Protein AF-A0A3M2VTV6-F1 (afdb_monomer_lite)

Sequence (78 aa):
ALALIEKHEADGGLSEPDAAEFIQQALETFRWHHTATVSLDEYRQLNAQHRLIADVVAFRGPHINHLTPRTLDIDAVQ

InterPro domains:
  IPR009770 2-oxoadipate dioxygenase/decarboxylase [PF07063] (2-78)

Structure (mmCIF, N/CA/C/O backbone):
data_AF-A0A3M2VTV6-F1
#
_entry.id   AF-A0A3M2VTV6-F1
#
lo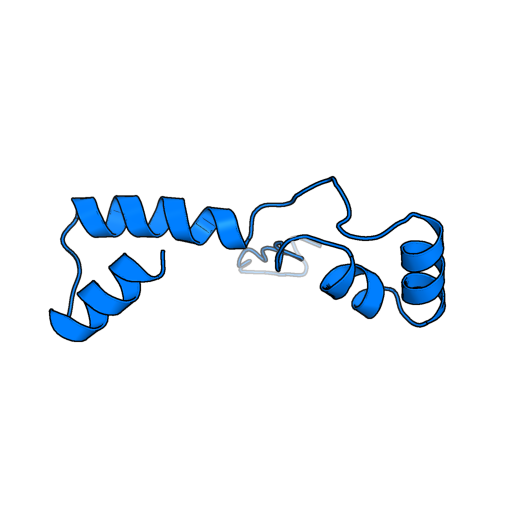op_
_atom_site.group_PDB
_atom_site.id
_atom_site.type_symbol
_atom_site.label_atom_id
_atom_site.label_alt_id
_atom_site.label_comp_id
_atom_site.label_asym_id
_atom_site.label_entity_id
_atom_site.label_seq_id
_atom_site.pdbx_PDB_ins_code
_atom_site.Cartn_x
_atom_site.Cartn_y
_atom_site.Cartn_z
_atom_site.occupancy
_atom_site.B_iso_or_equiv
_atom_site.auth_seq_id
_atom_site.auth_comp_id
_atom_site.auth_asym_id
_atom_site.auth_atom_id
_atom_site.pdbx_PDB_model_num
ATOM 1 N N . ALA A 1 1 ? -1.214 -3.999 11.527 1.00 91.69 1 ALA A N 1
ATOM 2 C CA . ALA A 1 1 ? -2.330 -3.644 10.617 1.00 91.69 1 ALA A CA 1
ATOM 3 C C . ALA A 1 1 ? -3.468 -4.667 10.673 1.00 91.69 1 ALA A C 1
ATOM 5 O O . ALA A 1 1 ? -4.561 -4.270 11.039 1.00 91.69 1 ALA A O 1
ATOM 6 N N . LEU A 1 2 ? -3.232 -5.959 10.382 1.00 97.31 2 LEU A N 1
ATOM 7 C CA . LEU A 1 2 ? -4.294 -6.985 10.296 1.00 97.31 2 LEU A CA 1
ATOM 8 C C . LEU A 1 2 ? -5.218 -7.056 11.527 1.00 97.31 2 LEU A C 1
ATOM 10 O O . LEU A 1 2 ? -6.426 -6.965 11.370 1.00 97.31 2 LEU A O 1
ATOM 14 N N . ALA A 1 3 ? -4.669 -7.082 12.744 1.00 98.06 3 ALA A N 1
ATOM 15 C CA . ALA A 1 3 ? -5.482 -7.103 13.968 1.00 98.06 3 ALA A CA 1
ATOM 16 C C . ALA A 1 3 ? -6.409 -5.874 14.125 1.00 98.06 3 ALA A C 1
ATOM 18 O O . ALA A 1 3 ? -7.495 -5.979 14.684 1.00 98.06 3 ALA A O 1
ATOM 19 N N . LEU A 1 4 ? -5.999 -4.704 13.618 1.00 98.31 4 LEU A N 1
ATOM 20 C CA . LEU A 1 4 ? -6.817 -3.485 13.642 1.00 98.31 4 LEU A CA 1
ATOM 21 C C . LEU A 1 4 ? -7.888 -3.497 12.540 1.00 98.31 4 LEU A C 1
ATOM 23 O O . LEU A 1 4 ? -8.938 -2.892 12.720 1.00 98.31 4 LEU A O 1
ATOM 27 N N . ILE A 1 5 ? -7.651 -4.209 11.433 1.00 98.44 5 ILE A N 1
ATOM 28 C CA . ILE A 1 5 ? -8.673 -4.472 10.407 1.00 98.44 5 ILE A CA 1
ATOM 29 C C . ILE A 1 5 ? -9.756 -5.380 10.998 1.00 98.44 5 ILE A C 1
ATOM 31 O O . ILE A 1 5 ? -10.926 -5.018 10.966 1.00 98.44 5 ILE A O 1
ATOM 35 N N . GLU A 1 6 ? -9.365 -6.490 11.627 1.00 98.44 6 GLU A N 1
ATOM 36 C CA .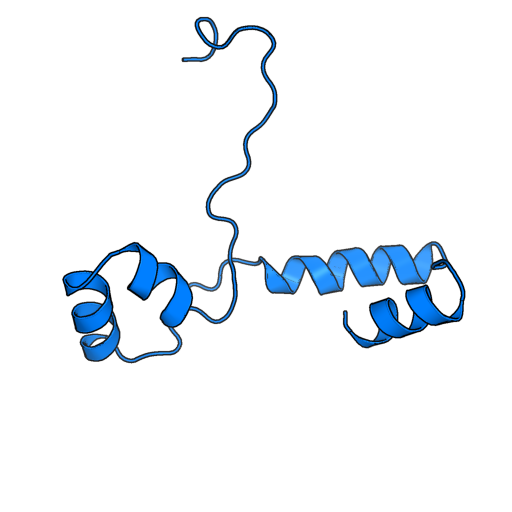 GLU A 1 6 ? -10.299 -7.416 12.285 1.00 98.44 6 GLU A CA 1
ATOM 37 C C . GLU A 1 6 ? -11.120 -6.717 13.381 1.00 98.44 6 GLU A C 1
ATOM 39 O O . GLU A 1 6 ? -12.337 -6.881 13.455 1.00 98.44 6 GLU A O 1
ATOM 44 N N . LYS A 1 7 ? -10.472 -5.875 14.200 1.00 98.19 7 LYS A N 1
ATOM 45 C CA . LYS A 1 7 ? -11.154 -5.049 15.206 1.00 98.19 7 LYS A CA 1
ATOM 46 C C . LYS A 1 7 ? -12.169 -4.097 14.571 1.00 98.19 7 LYS A C 1
ATOM 48 O O . LYS A 1 7 ? -13.298 -4.017 15.039 1.00 98.19 7 LYS A O 1
ATOM 53 N N . HIS A 1 8 ? -11.785 -3.397 13.500 1.00 98.31 8 HIS A N 1
ATOM 54 C CA . HIS A 1 8 ? -12.685 -2.489 12.790 1.00 98.31 8 HIS A CA 1
ATOM 55 C C . HIS A 1 8 ? -13.926 -3.210 12.251 1.00 98.31 8 HIS A C 1
ATOM 57 O O . HIS A 1 8 ? -15.036 -2.698 12.391 1.00 98.31 8 HIS A O 1
ATOM 63 N N . GLU A 1 9 ? -13.744 -4.389 11.655 1.00 98.44 9 GLU A N 1
ATOM 64 C CA . GLU A 1 9 ? -14.833 -5.205 11.113 1.00 98.44 9 GLU A CA 1
ATOM 65 C C . GLU A 1 9 ? -15.781 -5.706 12.211 1.00 98.44 9 GLU A C 1
ATOM 67 O O . GLU A 1 9 ? -16.996 -5.710 12.012 1.00 98.44 9 GLU A O 1
ATOM 72 N N . ALA A 1 10 ? -15.244 -6.087 13.374 1.00 98.25 10 ALA A N 1
ATOM 73 C CA . ALA A 1 10 ? -16.033 -6.549 14.513 1.00 98.25 10 ALA A CA 1
ATOM 74 C C . ALA A 1 10 ? -16.800 -5.413 15.214 1.00 98.25 10 ALA A C 1
ATOM 76 O O . ALA A 1 10 ? -17.976 -5.575 15.546 1.00 98.25 10 ALA A O 1
ATOM 77 N N . ASP A 1 11 ? -16.151 -4.263 15.414 1.00 97.94 11 ASP A N 1
ATOM 78 C CA . ASP A 1 11 ? -16.670 -3.160 16.233 1.00 97.94 11 ASP A CA 1
ATOM 79 C C . ASP A 1 11 ? -17.389 -2.077 15.398 1.00 97.94 11 ASP A C 1
ATOM 81 O O . ASP A 1 11 ? -18.000 -1.158 15.949 1.00 97.94 11 ASP A O 1
ATOM 85 N N . GLY A 1 12 ? -17.318 -2.152 14.063 1.00 98.31 12 GLY A N 1
ATOM 86 C CA . GLY A 1 12 ? -17.887 -1.171 13.128 1.00 98.31 12 GLY A CA 1
ATOM 87 C C . GLY A 1 12 ? -17.125 0.160 13.066 1.00 98.31 12 GLY A C 1
ATOM 88 O O . GLY A 1 12 ? -17.610 1.132 12.486 1.00 98.31 12 GLY A O 1
ATOM 89 N N . GLY A 1 13 ? -15.938 0.234 13.671 1.00 97.88 13 GLY A N 1
ATOM 90 C CA . GLY A 1 13 ? -15.174 1.466 13.835 1.00 97.88 13 GLY A CA 1
ATOM 91 C C . GLY A 1 13 ? -13.858 1.236 14.572 1.00 97.88 13 GLY A C 1
ATOM 92 O O . GLY A 1 13 ? -13.615 0.159 15.102 1.00 97.88 13 GLY A O 1
ATOM 93 N N . LEU A 1 14 ? -13.002 2.253 14.592 1.00 98.56 14 LEU A N 1
ATOM 94 C CA . LEU A 1 14 ? -11.811 2.296 15.437 1.00 98.56 14 LEU A CA 1
ATOM 95 C C . LEU A 1 14 ? -11.881 3.535 16.325 1.00 98.56 14 LEU A C 1
ATOM 97 O O . LEU A 1 14 ? -12.403 4.574 15.915 1.00 98.56 14 LEU A O 1
ATOM 101 N N . SER A 1 15 ? -11.341 3.426 17.538 1.00 98.38 15 SER A N 1
ATOM 102 C CA . SER A 1 15 ? -11.098 4.598 18.377 1.00 98.38 15 SER A CA 1
ATOM 103 C C . SER A 1 15 ? -10.005 5.480 17.759 1.00 98.38 15 SER A C 1
ATOM 105 O O . SER A 1 15 ? -9.240 5.026 16.911 1.00 98.38 15 SER A O 1
ATOM 107 N N . GLU A 1 16 ? -9.894 6.739 18.184 1.00 98.50 16 GLU A N 1
ATOM 108 C CA . GLU A 1 16 ? -8.840 7.637 17.689 1.00 98.50 16 GLU A CA 1
ATOM 109 C C . GLU A 1 16 ? -7.412 7.084 17.918 1.00 98.50 16 GLU A C 1
ATOM 111 O O . GLU A 1 16 ? -6.628 7.092 16.966 1.00 98.50 16 GLU A O 1
ATOM 116 N N . PRO A 1 17 ? -7.064 6.516 19.094 1.00 98.44 17 PRO A N 1
ATOM 117 C CA . PRO A 1 17 ? -5.773 5.851 19.283 1.00 98.44 17 PRO A CA 1
ATOM 118 C C . PRO A 1 17 ? -5.547 4.662 18.341 1.00 98.44 17 PRO A C 1
ATOM 120 O O . PRO A 1 17 ? -4.483 4.559 17.731 1.00 98.44 17 PRO A O 1
ATOM 123 N N . ASP A 1 18 ? -6.551 3.793 18.178 1.00 98.38 18 ASP A N 1
ATOM 124 C CA . ASP A 1 18 ? -6.451 2.633 17.281 1.00 98.38 18 ASP A CA 1
ATOM 125 C C . ASP A 1 18 ? -6.309 3.066 15.816 1.00 98.38 18 ASP A C 1
ATOM 127 O O . ASP A 1 18 ? -5.573 2.453 15.047 1.00 98.38 18 ASP A O 1
ATOM 131 N N . ALA A 1 19 ? -7.006 4.132 15.417 1.00 98.50 19 ALA A N 1
ATOM 132 C CA . ALA A 1 19 ? -6.923 4.695 14.077 1.00 98.50 19 ALA A CA 1
ATOM 133 C C . ALA A 1 19 ? -5.537 5.302 13.814 1.00 98.50 19 ALA A C 1
ATOM 135 O O . ALA A 1 19 ? -4.964 5.087 12.744 1.00 98.50 19 ALA A O 1
ATOM 136 N N . ALA A 1 20 ? -4.965 6.014 14.790 1.00 98.44 20 ALA A N 1
ATOM 137 C CA . ALA A 1 20 ? -3.606 6.537 14.694 1.00 98.44 20 ALA A CA 1
ATOM 138 C C . ALA A 1 20 ? -2.575 5.404 14.549 1.00 98.44 20 ALA A C 1
ATOM 140 O O . ALA A 1 20 ? -1.688 5.481 13.693 1.00 98.44 20 ALA A O 1
ATOM 141 N N . GLU A 1 21 ? -2.719 4.326 15.325 1.00 98.38 21 GLU A N 1
ATOM 142 C CA . GLU A 1 21 ? -1.886 3.130 15.184 1.00 98.38 21 GLU A CA 1
ATOM 143 C C . GLU A 1 21 ? -2.085 2.471 13.815 1.00 98.38 21 GLU A C 1
ATOM 145 O O . GLU A 1 21 ? -1.110 2.137 13.137 1.00 98.38 21 GLU A O 1
ATOM 150 N N . PHE A 1 22 ? -3.332 2.337 13.363 1.00 98.56 22 PHE A N 1
ATOM 151 C CA . PHE A 1 22 ? -3.650 1.746 12.070 1.00 98.56 22 PHE A CA 1
ATOM 152 C C . PHE A 1 22 ? -2.978 2.502 10.924 1.00 98.56 22 PHE A C 1
ATOM 154 O O . PHE A 1 22 ? -2.371 1.863 10.068 1.00 98.56 22 PHE A O 1
ATOM 161 N N . ILE A 1 23 ? -3.005 3.839 10.940 1.00 98.12 23 ILE A N 1
ATOM 162 C CA . ILE A 1 23 ? -2.321 4.672 9.941 1.00 98.12 23 ILE A CA 1
ATOM 163 C C . ILE A 1 23 ? -0.822 4.355 9.908 1.00 98.12 23 ILE A C 1
ATOM 165 O O . ILE A 1 23 ? -0.283 4.093 8.834 1.00 98.12 23 ILE A O 1
ATOM 169 N N . GLN A 1 24 ? -0.147 4.325 11.063 1.00 97.94 24 GLN A N 1
ATOM 170 C CA . GLN A 1 24 ? 1.287 4.007 11.117 1.00 97.94 24 GLN A CA 1
ATOM 171 C C . GLN A 1 24 ? 1.575 2.597 10.587 1.00 97.94 24 GLN A C 1
ATOM 173 O O . GLN A 1 24 ? 2.465 2.408 9.763 1.00 97.94 24 GLN A O 1
ATOM 178 N N . GLN A 1 25 ? 0.785 1.610 11.007 1.00 97.69 25 GLN A N 1
ATOM 179 C CA . GLN A 1 25 ? 0.958 0.215 10.606 1.00 97.69 25 GLN A CA 1
ATOM 180 C C . GLN A 1 25 ? 0.655 -0.022 9.118 1.00 97.69 25 GLN A C 1
ATOM 182 O O . GLN A 1 25 ? 1.308 -0.844 8.478 1.00 97.69 25 GLN A O 1
ATOM 187 N N . ALA A 1 26 ? -0.337 0.671 8.558 1.00 97.19 26 ALA A N 1
ATOM 188 C CA . ALA A 1 26 ? -0.687 0.573 7.146 1.00 97.19 26 ALA A CA 1
ATOM 189 C C . ALA A 1 26 ? 0.391 1.211 6.260 1.00 97.19 26 ALA A C 1
ATOM 191 O O . ALA A 1 26 ? 0.760 0.626 5.241 1.00 97.19 26 ALA A O 1
ATOM 192 N N . LEU A 1 27 ? 0.948 2.359 6.672 1.00 97.00 27 LEU A N 1
ATOM 193 C CA . LEU A 1 27 ? 2.019 3.048 5.944 1.00 97.00 27 LEU A CA 1
ATOM 194 C C . LEU A 1 27 ? 3.259 2.169 5.734 1.00 97.00 27 LEU A C 1
ATOM 196 O O . LEU A 1 27 ? 3.873 2.249 4.672 1.00 97.00 27 LEU A O 1
ATOM 200 N N . GLU A 1 28 ? 3.595 1.292 6.685 1.00 96.06 28 GLU A N 1
ATOM 201 C CA . GLU A 1 28 ? 4.721 0.358 6.534 1.00 96.06 28 GLU A CA 1
ATOM 202 C C . GLU A 1 28 ? 4.562 -0.596 5.341 1.00 96.06 28 GLU A C 1
ATOM 204 O O . GLU A 1 28 ? 5.556 -0.978 4.732 1.00 96.06 28 GLU A O 1
ATOM 209 N N . THR A 1 29 ? 3.331 -0.927 4.937 1.00 96.19 29 THR A N 1
ATOM 210 C CA . THR A 1 29 ? 3.078 -1.802 3.774 1.00 96.19 29 THR A CA 1
ATOM 211 C C . THR A 1 29 ? 3.512 -1.150 2.457 1.00 96.19 29 THR A C 1
ATOM 213 O O . THR A 1 29 ? 3.960 -1.837 1.542 1.00 96.19 29 THR A O 1
ATOM 216 N N . PHE A 1 30 ? 3.401 0.178 2.368 1.00 96.56 30 PHE A N 1
ATOM 217 C CA . PHE A 1 30 ? 3.688 0.956 1.158 1.00 96.56 30 PHE A CA 1
ATOM 218 C C . PHE A 1 30 ? 5.055 1.651 1.204 1.00 96.56 30 PHE A C 1
ATOM 220 O O . PHE A 1 30 ? 5.424 2.385 0.279 1.00 96.56 30 PHE A O 1
ATOM 227 N N . ARG A 1 31 ? 5.816 1.453 2.287 1.00 95.44 31 ARG A N 1
ATOM 228 C CA . ARG A 1 31 ? 7.137 2.050 2.468 1.00 95.44 31 ARG A CA 1
ATOM 229 C C . ARG A 1 31 ? 8.109 1.495 1.428 1.00 95.44 31 ARG A C 1
ATOM 231 O O . ARG A 1 31 ? 8.177 0.296 1.172 1.00 95.44 31 ARG A O 1
ATOM 238 N N . TRP A 1 32 ? 8.919 2.380 0.850 1.00 93.12 32 TRP A N 1
ATOM 239 C CA . TRP A 1 32 ? 10.015 1.963 -0.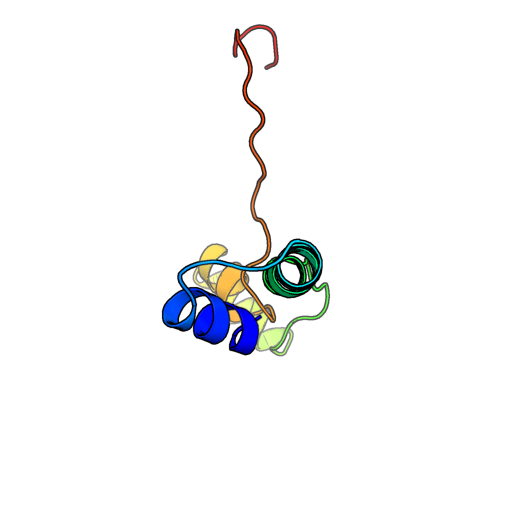019 1.00 93.12 32 TRP A CA 1
ATOM 240 C C . TRP A 1 32 ? 11.106 1.242 0.784 1.00 93.12 32 TRP A C 1
ATOM 242 O O . TRP A 1 32 ? 11.674 1.798 1.729 1.00 93.12 32 TRP A O 1
ATOM 252 N N . HIS A 1 33 ? 11.443 0.023 0.363 1.00 91.12 33 HIS A N 1
ATOM 253 C CA . HIS A 1 33 ? 12.556 -0.755 0.897 1.00 91.12 33 HIS A CA 1
ATOM 254 C C . HIS A 1 33 ? 13.631 -0.905 -0.180 1.00 91.12 33 HIS A C 1
ATOM 256 O O . HIS A 1 33 ? 13.414 -1.551 -1.196 1.00 91.12 33 HIS A O 1
ATOM 262 N N . HIS A 1 34 ? 14.818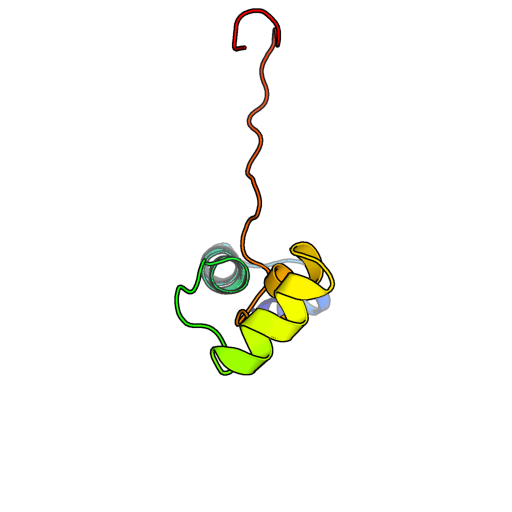 -0.346 0.059 1.00 87.56 34 HIS A N 1
ATOM 263 C CA . HIS A 1 34 ? 15.918 -0.341 -0.915 1.00 87.56 34 HIS A CA 1
ATOM 264 C C . HIS A 1 34 ? 16.613 -1.705 -1.089 1.00 87.56 34 HIS A C 1
ATOM 266 O O . HIS A 1 34 ? 17.470 -1.855 -1.956 1.00 87.56 34 HIS A O 1
ATOM 272 N N . THR A 1 35 ? 16.286 -2.693 -0.254 1.00 92.06 35 THR A N 1
ATOM 273 C CA . THR A 1 35 ? 16.857 -4.041 -0.315 1.00 92.06 35 THR A CA 1
ATOM 274 C C . THR A 1 35 ? 15.909 -4.973 -1.057 1.00 92.06 35 THR A C 1
ATOM 276 O O . THR A 1 35 ? 14.782 -5.190 -0.604 1.00 92.06 35 THR A O 1
ATOM 279 N N . ALA A 1 36 ? 16.385 -5.554 -2.158 1.00 93.12 36 ALA A N 1
ATOM 280 C CA . ALA A 1 36 ? 15.648 -6.576 -2.885 1.00 93.12 36 ALA A CA 1
ATOM 281 C C . ALA A 1 36 ? 15.506 -7.868 -2.057 1.00 93.12 36 ALA A C 1
ATOM 283 O O . ALA A 1 36 ? 16.353 -8.190 -1.221 1.00 93.12 36 ALA A O 1
ATOM 284 N N . THR A 1 37 ? 14.430 -8.613 -2.291 1.00 96.19 37 THR A N 1
ATOM 285 C CA . THR A 1 37 ? 14.149 -9.931 -1.694 1.00 96.19 37 THR A CA 1
ATOM 286 C C . THR A 1 37 ? 14.761 -11.086 -2.487 1.00 96.19 37 THR A C 1
ATOM 288 O O . THR A 1 37 ? 14.749 -12.220 -2.017 1.00 96.19 37 THR A O 1
ATOM 291 N N . VAL A 1 38 ? 15.302 -10.789 -3.668 1.00 96.12 38 VAL A N 1
ATOM 292 C CA . VAL A 1 38 ? 15.909 -11.734 -4.609 1.00 96.12 38 VAL A CA 1
ATOM 293 C C . VAL A 1 38 ? 17.377 -11.383 -4.845 1.00 96.12 38 VAL A C 1
ATOM 295 O O . VAL A 1 38 ? 17.819 -10.261 -4.578 1.00 96.12 38 VAL A O 1
ATOM 298 N N . SER A 1 39 ? 18.147 -12.334 -5.365 1.00 97.38 39 SER A N 1
ATOM 299 C CA . SER A 1 39 ? 19.522 -12.091 -5.798 1.00 97.38 39 SER A CA 1
ATOM 300 C C . SER A 1 39 ? 19.586 -11.131 -6.995 1.00 97.38 39 SER A C 1
ATOM 302 O O . SER A 1 39 ? 18.607 -10.902 -7.709 1.00 97.38 39 SER A O 1
ATOM 304 N N . LEU A 1 40 ? 20.776 -10.583 -7.258 1.00 96.88 40 LEU A N 1
ATOM 305 C CA . LEU A 1 40 ? 21.000 -9.699 -8.405 1.00 96.88 40 LEU A CA 1
ATOM 306 C C . LEU A 1 40 ? 20.726 -10.397 -9.748 1.00 96.88 40 LEU A C 1
ATOM 308 O O . LEU A 1 40 ? 20.219 -9.764 -10.674 1.00 96.88 40 LEU A O 1
ATOM 312 N N . ASP A 1 41 ? 21.056 -11.682 -9.865 1.00 97.94 41 ASP A N 1
ATOM 313 C CA . ASP A 1 41 ? 20.860 -12.424 -11.111 1.00 97.94 41 ASP A CA 1
ATOM 314 C C . ASP A 1 41 ? 19.378 -12.730 -11.360 1.00 97.94 41 ASP A C 1
ATOM 316 O O . ASP A 1 41 ? 18.905 -12.552 -12.483 1.00 97.94 41 ASP A O 1
ATOM 320 N N . GLU A 1 42 ? 18.613 -13.070 -10.320 1.00 97.81 42 GLU A N 1
ATOM 321 C CA . GLU A 1 42 ? 17.151 -13.200 -10.407 1.00 97.81 42 GLU A CA 1
ATOM 322 C C . GLU A 1 42 ? 16.491 -11.863 -10.760 1.00 97.81 42 GLU A C 1
ATOM 324 O O . GLU A 1 42 ? 15.661 -11.802 -11.667 1.00 97.81 42 GLU A O 1
ATOM 329 N N . TYR A 1 43 ? 16.908 -10.765 -10.117 1.00 97.56 43 TYR A N 1
ATOM 330 C CA . TYR A 1 43 ? 16.422 -9.426 -10.457 1.00 97.56 43 TYR A CA 1
ATOM 331 C C . TYR A 1 43 ? 16.642 -9.101 -11.941 1.00 97.56 43 TYR A C 1
ATOM 333 O O . TYR A 1 43 ? 15.736 -8.611 -12.617 1.00 97.56 43 TYR A O 1
ATOM 341 N N . ARG A 1 44 ? 17.833 -9.402 -12.477 1.00 97.69 44 ARG A N 1
ATOM 342 C CA . ARG A 1 44 ? 18.157 -9.180 -13.895 1.00 97.69 44 ARG A CA 1
ATOM 343 C C . ARG A 1 44 ? 17.261 -9.990 -14.825 1.00 97.69 44 ARG A C 1
ATOM 345 O O . ARG A 1 44 ? 16.830 -9.446 -15.838 1.00 97.69 44 ARG A O 1
ATOM 352 N N . GLN A 1 45 ? 16.961 -11.245 -14.489 1.00 97.94 45 GLN A N 1
ATOM 353 C CA . GLN A 1 45 ? 16.057 -12.090 -15.275 1.00 97.94 45 GLN A CA 1
ATOM 354 C C . GLN A 1 45 ? 14.632 -11.522 -15.293 1.00 97.94 45 GLN A C 1
ATOM 356 O O . GLN A 1 45 ? 14.061 -11.338 -16.369 1.00 97.94 45 GLN A O 1
ATOM 361 N N . LEU A 1 46 ? 14.091 -11.163 -14.123 1.00 97.69 46 LEU A N 1
ATOM 362 C CA . LEU A 1 46 ? 12.763 -10.549 -14.001 1.00 97.69 46 LEU A CA 1
ATOM 363 C C . LEU A 1 46 ? 12.686 -9.232 -14.786 1.00 97.69 46 LEU A C 1
ATOM 365 O O . LEU A 1 46 ? 11.730 -8.991 -15.523 1.00 97.69 46 LEU A O 1
ATOM 369 N N . ASN A 1 47 ? 13.720 -8.394 -14.677 1.00 96.88 47 ASN A N 1
ATOM 370 C CA . ASN A 1 47 ? 13.773 -7.097 -15.344 1.00 96.88 47 ASN A CA 1
ATOM 371 C C . ASN A 1 47 ? 13.924 -7.223 -16.868 1.00 96.88 47 ASN A C 1
ATOM 373 O O . ASN A 1 47 ? 13.359 -6.413 -17.602 1.00 96.88 47 ASN A O 1
ATOM 377 N N . ALA A 1 48 ? 14.657 -8.235 -17.346 1.00 97.38 48 ALA A N 1
ATOM 378 C CA . ALA A 1 48 ? 14.779 -8.541 -18.771 1.00 97.38 48 ALA A CA 1
ATOM 379 C C . ALA A 1 48 ? 13.449 -9.007 -19.380 1.00 97.38 48 ALA A C 1
ATOM 381 O O . ALA A 1 48 ? 13.190 -8.732 -20.549 1.00 97.38 48 ALA A O 1
ATOM 382 N N . GLN A 1 49 ? 12.599 -9.674 -18.592 1.00 97.50 49 GLN A N 1
ATOM 383 C CA . GLN A 1 49 ? 11.252 -10.033 -19.021 1.00 97.50 49 GLN A CA 1
ATOM 384 C C . GLN A 1 49 ? 10.338 -8.803 -19.069 1.00 97.50 49 GLN A C 1
ATOM 386 O O . GLN A 1 49 ? 9.738 -8.524 -20.105 1.00 97.50 49 GLN A O 1
ATOM 391 N N . HIS A 1 50 ? 10.212 -8.073 -17.956 1.00 97.81 50 HIS A N 1
ATOM 392 C CA . HIS A 1 50 ? 9.501 -6.797 -17.915 1.00 97.81 50 HIS A CA 1
ATOM 393 C C . HIS A 1 50 ? 9.818 -6.023 -16.629 1.00 97.81 50 HIS A C 1
ATOM 395 O O . HIS A 1 50 ? 9.759 -6.576 -15.531 1.00 97.81 50 HIS A O 1
ATOM 401 N N . ARG A 1 51 ? 10.029 -4.706 -16.734 1.00 95.56 51 ARG A N 1
ATOM 402 C CA . ARG A 1 51 ? 10.333 -3.836 -15.578 1.00 95.56 51 ARG A CA 1
ATOM 403 C C . ARG A 1 51 ? 9.290 -3.941 -14.456 1.00 95.56 51 ARG A C 1
ATOM 405 O O . ARG A 1 51 ? 9.662 -4.029 -13.297 1.00 95.56 51 ARG A O 1
ATOM 412 N N . LEU A 1 52 ? 8.001 -4.004 -14.808 1.00 96.12 52 LEU A N 1
ATOM 413 C CA . LEU A 1 52 ? 6.895 -4.171 -13.846 1.00 96.12 52 LEU A CA 1
ATOM 414 C C . LEU A 1 52 ? 6.963 -5.497 -13.065 1.00 96.12 52 LEU A C 1
ATOM 416 O O . LEU A 1 52 ? 6.560 -5.548 -11.911 1.00 96.12 52 LEU A O 1
ATOM 420 N N . ILE A 1 53 ? 7.467 -6.575 -13.675 1.00 96.56 53 ILE A N 1
ATOM 421 C CA . ILE A 1 53 ? 7.598 -7.863 -12.979 1.00 96.56 53 ILE A CA 1
ATOM 422 C C . ILE A 1 53 ? 8.677 -7.746 -11.903 1.00 96.56 53 ILE A C 1
ATOM 424 O O . ILE A 1 53 ? 8.445 -8.133 -10.761 1.00 96.56 53 ILE A O 1
ATOM 428 N N . ALA A 1 54 ? 9.833 -7.175 -12.250 1.00 96.44 54 ALA A N 1
ATOM 429 C CA . ALA A 1 54 ? 10.894 -6.924 -11.280 1.00 96.44 54 ALA A CA 1
ATOM 430 C C . ALA A 1 54 ? 10.429 -5.989 -10.152 1.00 96.44 54 ALA A C 1
ATOM 432 O O . ALA A 1 54 ? 10.724 -6.247 -8.991 1.00 96.44 54 ALA A O 1
ATOM 433 N N . ASP A 1 55 ? 9.669 -4.948 -10.488 1.00 96.06 55 ASP A N 1
ATOM 434 C CA .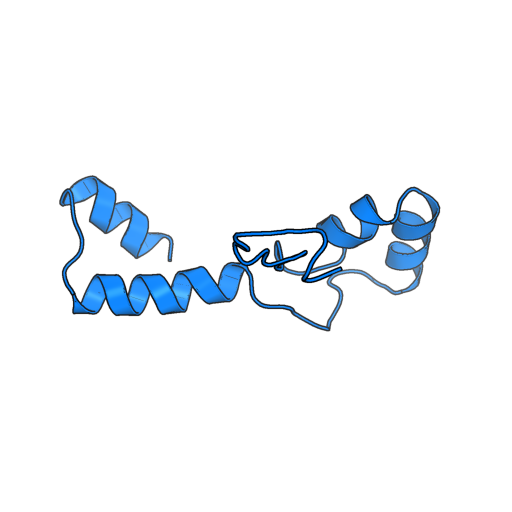 ASP A 1 55 ? 9.128 -3.974 -9.537 1.00 96.06 55 ASP A CA 1
ATOM 435 C C . ASP A 1 55 ? 8.205 -4.600 -8.477 1.00 96.06 55 ASP A C 1
ATOM 437 O O . ASP A 1 55 ? 8.306 -4.289 -7.292 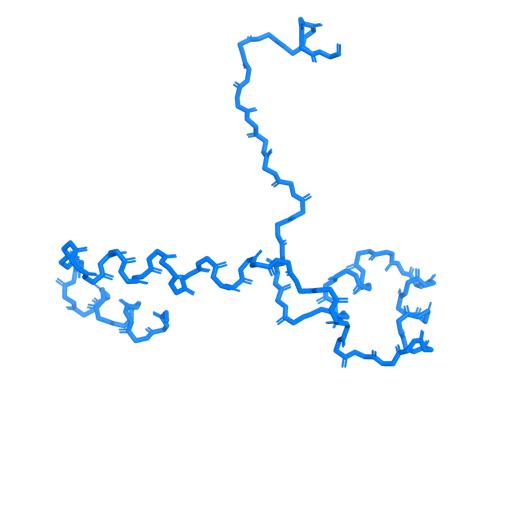1.00 96.06 55 ASP A O 1
ATOM 441 N N . VAL A 1 56 ? 7.353 -5.544 -8.884 1.00 95.88 56 VAL A N 1
ATOM 442 C CA . VAL A 1 56 ? 6.416 -6.219 -7.974 1.00 95.88 56 VAL A CA 1
ATOM 443 C C . VAL A 1 56 ? 7.086 -7.350 -7.193 1.00 95.88 56 VAL A C 1
ATOM 445 O O . VAL A 1 56 ? 6.840 -7.509 -6.002 1.00 95.88 56 VAL A O 1
ATOM 448 N N . VAL A 1 57 ? 7.910 -8.167 -7.853 1.00 96.31 57 VAL A N 1
ATOM 449 C CA . VAL A 1 57 ? 8.397 -9.435 -7.279 1.00 96.31 57 VAL A CA 1
ATOM 450 C C . VAL A 1 57 ? 9.658 -9.250 -6.437 1.00 96.31 57 VAL A C 1
ATOM 452 O O . VAL A 1 57 ? 9.856 -9.968 -5.458 1.00 96.31 57 VAL A O 1
ATOM 455 N N . ALA A 1 58 ? 10.530 -8.309 -6.804 1.00 96.25 58 ALA A N 1
ATOM 456 C CA . ALA A 1 58 ? 11.854 -8.204 -6.197 1.00 96.25 58 ALA A CA 1
ATOM 457 C C . ALA A 1 58 ? 11.888 -7.404 -4.889 1.00 96.25 58 ALA A C 1
ATOM 459 O O . ALA A 1 58 ? 12.954 -7.295 -4.287 1.00 96.25 58 ALA A O 1
ATOM 460 N N . PHE A 1 59 ? 10.771 -6.828 -4.444 1.00 95.81 59 PHE A N 1
ATOM 461 C CA . PHE A 1 59 ? 10.717 -5.955 -3.271 1.00 95.81 59 PHE A CA 1
ATOM 462 C C . PHE A 1 59 ? 9.743 -6.490 -2.219 1.00 95.81 59 PHE A C 1
ATOM 464 O O . PHE A 1 59 ? 8.830 -7.255 -2.511 1.00 95.81 59 PHE A O 1
ATOM 471 N N . ARG A 1 60 ? 9.957 -6.101 -0.955 1.00 90.69 60 ARG A N 1
ATOM 472 C CA . ARG A 1 60 ? 9.220 -6.649 0.203 1.00 90.69 60 ARG A CA 1
ATOM 473 C C . ARG A 1 60 ? 7.723 -6.337 0.216 1.00 90.69 60 ARG A C 1
ATOM 475 O O . ARG A 1 60 ? 6.986 -7.015 0.923 1.00 90.69 60 ARG A O 1
ATOM 482 N N . GLY A 1 61 ? 7.288 -5.312 -0.503 1.00 92.06 61 GLY A N 1
ATOM 483 C CA . GLY A 1 61 ? 5.907 -4.859 -0.477 1.00 92.06 61 GLY A CA 1
ATOM 484 C C . GLY A 1 61 ? 5.584 -3.907 -1.625 1.00 92.06 61 GLY A C 1
ATOM 485 O O . GLY A 1 61 ? 6.490 -3.481 -2.353 1.00 92.06 61 GLY A O 1
ATOM 486 N N . PRO A 1 62 ? 4.292 -3.581 -1.790 1.00 95.94 62 PRO A N 1
ATOM 487 C CA . PRO A 1 62 ? 3.796 -2.713 -2.848 1.00 95.94 62 PRO A CA 1
ATOM 488 C C . PRO A 1 62 ? 4.111 -1.252 -2.523 1.00 95.94 62 PRO A C 1
ATOM 490 O O . PRO A 1 62 ? 3.274 -0.508 -2.019 1.00 95.94 62 PRO A O 1
ATOM 493 N N . HIS A 1 63 ? 5.342 -0.836 -2.785 1.00 97.00 63 HIS A N 1
ATOM 494 C CA . HIS A 1 63 ? 5.749 0.545 -2.585 1.00 97.00 63 HIS A CA 1
ATOM 495 C C . HIS A 1 63 ? 4.943 1.508 -3.472 1.00 97.00 63 HIS A C 1
ATOM 497 O O . HIS A 1 63 ? 4.380 1.138 -4.505 1.00 97.00 63 HIS A O 1
ATOM 503 N N . ILE A 1 64 ? 4.895 2.777 -3.074 1.00 96.38 64 ILE A N 1
ATOM 504 C CA . ILE A 1 64 ? 4.190 3.793 -3.853 1.00 96.38 64 ILE A CA 1
ATOM 505 C C . ILE A 1 64 ? 4.943 4.069 -5.161 1.00 96.38 64 ILE A C 1
ATOM 507 O O . ILE A 1 64 ? 6.034 4.631 -5.138 1.00 96.38 64 ILE A O 1
ATOM 511 N N . ASN A 1 65 ? 4.333 3.728 -6.297 1.00 94.75 65 ASN A N 1
ATOM 512 C CA . ASN A 1 65 ? 4.877 4.046 -7.620 1.00 94.75 65 ASN A CA 1
ATOM 513 C C . ASN A 1 65 ? 4.761 5.552 -7.938 1.00 94.75 65 ASN A C 1
ATOM 515 O O . ASN A 1 65 ? 5.667 6.154 -8.507 1.00 94.75 65 ASN A O 1
ATOM 519 N N . HIS A 1 66 ? 3.649 6.184 -7.552 1.00 96.06 66 HIS A N 1
ATOM 520 C CA . HIS A 1 66 ? 3.459 7.635 -7.627 1.00 96.06 66 HIS A CA 1
ATOM 521 C C . HIS A 1 66 ? 2.341 8.106 -6.684 1.00 96.06 66 HIS A C 1
ATOM 523 O O . HIS A 1 66 ? 1.395 7.368 -6.411 1.00 96.06 66 HIS A O 1
ATOM 529 N N . LEU A 1 67 ? 2.434 9.358 -6.224 1.00 96.12 67 LEU A N 1
ATOM 530 C CA . LEU A 1 67 ? 1.330 10.105 -5.616 1.00 96.12 67 LEU A CA 1
ATOM 531 C C . LEU A 1 67 ? 1.030 11.303 -6.504 1.00 96.12 67 LEU A C 1
ATOM 533 O O . LEU A 1 67 ? 1.885 12.170 -6.681 1.00 96.12 67 LEU A O 1
ATOM 537 N N . THR A 1 68 ? -0.178 11.351 -7.052 1.00 96.12 68 THR A N 1
ATOM 538 C CA . THR A 1 68 ? -0.557 12.396 -8.003 1.00 96.12 68 THR A CA 1
ATOM 539 C C . THR A 1 68 ? -1.393 13.460 -7.295 1.00 96.12 68 THR A C 1
ATOM 541 O O . THR A 1 68 ? -2.535 13.176 -6.922 1.00 96.12 68 THR A O 1
ATOM 544 N N . PRO A 1 69 ? -0.863 14.679 -7.081 1.00 95.50 69 PRO A N 1
ATOM 545 C CA . PRO A 1 69 ? -1.658 15.777 -6.553 1.00 95.50 69 PRO A CA 1
ATOM 546 C C . PRO A 1 69 ? -2.693 16.232 -7.586 1.00 95.50 69 PRO A C 1
ATOM 548 O O . PRO A 1 69 ? -2.532 16.056 -8.794 1.00 95.50 69 PRO A O 1
ATOM 551 N N . ARG A 1 70 ? -3.763 16.865 -7.107 1.00 97.06 70 ARG A N 1
ATOM 552 C CA . ARG A 1 70 ? -4.770 17.483 -7.971 1.00 97.06 70 ARG A CA 1
ATOM 553 C C . ARG A 1 70 ? -4.329 18.897 -8.361 1.00 97.06 70 ARG A C 1
ATOM 555 O O . ARG A 1 70 ? -4.066 19.705 -7.476 1.00 97.06 70 ARG A O 1
ATOM 562 N N . THR A 1 71 ? -4.335 19.210 -9.657 1.00 96.38 71 THR A N 1
ATOM 563 C CA . THR A 1 71 ? -4.227 20.584 -10.186 1.00 96.38 71 THR A CA 1
ATOM 564 C C . THR A 1 71 ? -5.566 21.050 -10.769 1.00 96.38 71 THR A C 1
ATOM 566 O O . THR A 1 71 ? -6.407 20.226 -11.135 1.00 96.38 71 THR A O 1
ATOM 569 N N . LEU A 1 72 ? -5.782 22.368 -10.813 1.00 96.69 72 LEU A N 1
ATOM 570 C CA . LEU A 1 72 ? -6.924 22.983 -11.501 1.00 96.69 72 LEU A CA 1
ATOM 571 C C . LEU A 1 72 ? -6.686 23.123 -13.009 1.00 96.69 72 LEU A C 1
ATOM 573 O O . LEU A 1 72 ? -7.645 23.099 -13.772 1.00 96.69 72 LEU A O 1
ATOM 577 N N . ASP A 1 73 ? -5.424 23.251 -13.412 1.00 96.12 73 ASP A N 1
ATOM 578 C CA . ASP A 1 73 ? -4.993 23.411 -14.797 1.00 96.12 73 ASP A CA 1
ATOM 579 C C . ASP A 1 73 ? -3.716 22.585 -14.998 1.00 96.12 73 ASP A C 1
ATOM 581 O O . ASP A 1 73 ? -2.742 22.748 -14.256 1.00 96.12 73 ASP A O 1
ATOM 585 N N . ILE A 1 74 ? -3.753 21.630 -15.930 1.00 95.56 74 ILE A N 1
ATOM 586 C CA . ILE A 1 74 ? -2.608 20.760 -16.208 1.00 95.56 74 ILE A CA 1
ATOM 587 C C . ILE A 1 74 ? -1.571 21.466 -17.079 1.00 95.56 74 ILE A C 1
ATOM 589 O O . ILE A 1 74 ? -0.384 21.252 -16.866 1.00 95.56 74 ILE A O 1
ATOM 593 N N . ASP A 1 75 ? -1.997 22.354 -17.975 1.00 96.00 75 ASP A N 1
ATOM 594 C CA . ASP A 1 75 ? -1.105 23.048 -18.904 1.00 96.00 75 ASP A CA 1
ATOM 595 C C . ASP A 1 75 ? -0.246 24.082 -18.160 1.00 96.00 75 ASP A C 1
ATOM 597 O O . ASP A 1 75 ? 0.912 24.305 -18.500 1.00 96.00 75 ASP A O 1
ATOM 601 N N . ALA A 1 76 ? -0.784 24.679 -17.091 1.00 91.81 76 ALA A N 1
ATOM 602 C CA . ALA A 1 76 ? -0.055 25.629 -16.246 1.00 91.81 76 ALA A CA 1
ATOM 603 C C . ALA A 1 76 ? 1.003 24.983 -15.328 1.00 91.81 76 ALA A C 1
ATOM 605 O O . ALA A 1 76 ? 1.851 25.691 -14.783 1.00 91.81 76 ALA A O 1
ATOM 606 N N . VAL A 1 77 ? 0.922 23.668 -15.097 1.00 89.19 77 VAL A N 1
ATOM 607 C CA . VAL A 1 77 ? 1.795 22.921 -14.167 1.00 89.19 77 VAL A CA 1
ATOM 608 C C . VAL A 1 77 ? 2.758 21.978 -14.906 1.00 89.19 77 VAL A C 1
ATOM 610 O O . VAL A 1 77 ? 3.656 21.419 -14.275 1.00 89.19 77 VAL A O 1
ATOM 613 N N . GLN A 1 78 ? 2.574 21.797 -16.217 1.00 73.31 78 GLN A N 1
ATOM 614 C CA . GLN A 1 78 ? 3.410 20.950 -17.073 1.00 73.31 78 GLN A CA 1
ATOM 615 C C . GLN A 1 78 ? 4.830 21.484 -17.286 1.00 73.31 78 GLN A C 1
ATOM 617 O O . GLN A 1 78 ? 5.021 22.718 -17.369 1.00 73.31 78 GLN A O 1
#

Radius of gyration: 18.21 Å; chains: 1; bounding box: 39×39×38 Å

Secondary structure (DSSP, 8-state):
-HHHHHHHHHHSS--HHHHHHHHHHHHHHH----S-SS-HHHHHHHHHH-HHHHHHHSSSS---S------S-STTT-

pLDDT: mean 96.09, std 3.45, range [73.31, 98.56]

Organism: Pseudomonas syringae pv. maculicola (NCBI:txid59511)

Foldseek 3Di:
DVVLVVVCVVVVHDDPVSVVVVVVVVVVQQDDDPAWPDDPVVLVVQVVVPVVSSQPHGDPHNHDPDDDDDDPDPVVVD